Protein AF-A0A6P0HMT8-F1 (afdb_monomer)

Secondary structure (DSSP, 8-state):
-HHHHHHHHHHHHHHHHHHHHHHHHHHHHHHS-HHHHHHTTS--HHHHHHHHHHHHHHHHHTTTS--HHHHHHHHHHHHHHHHHIIIIIHHHHHHHHS----

Organism: NCBI:txid1457234

Nearest PDB structures (foldseek):
  5l0g-assembly1_A-2  TM=3.368E-01  e=9.507E+00  Homo sapiens

Structure (mmCIF, N/CA/C/O backbone):
data_AF-A0A6P0HMT8-F1
#
_entry.id   AF-A0A6P0HMT8-F1
#
loop_
_atom_site.group_PDB
_atom_site.id
_atom_site.type_symbol
_atom_site.label_atom_id
_atom_site.label_alt_id
_atom_site.label_comp_id
_atom_site.label_asym_id
_atom_site.label_entity_id
_atom_site.label_seq_id
_atom_site.pdbx_PDB_ins_code
_atom_site.Cartn_x
_atom_site.Cartn_y
_atom_site.Cartn_z
_atom_site.occupancy
_atom_site.B_iso_or_equiv
_atom_site.auth_seq_id
_atom_site.auth_comp_id
_atom_site.auth_asym_id
_atom_site.auth_atom_id
_atom_site.pdbx_PDB_model_num
ATOM 1 N N . MET A 1 1 ? 15.278 -9.217 -28.798 1.00 74.06 1 MET A N 1
ATOM 2 C CA . MET A 1 1 ? 14.251 -8.160 -28.952 1.00 74.06 1 MET A CA 1
ATOM 3 C C . MET A 1 1 ? 12.977 -8.477 -28.168 1.00 74.06 1 MET A C 1
ATOM 5 O O . MET A 1 1 ? 12.600 -7.673 -27.332 1.00 74.06 1 MET A O 1
ATOM 9 N N . LEU A 1 2 ? 12.359 -9.650 -28.368 1.00 87.00 2 LEU A N 1
ATOM 10 C CA . LEU A 1 2 ? 11.088 -10.039 -27.722 1.00 87.00 2 LEU A CA 1
ATOM 11 C C . LEU A 1 2 ? 11.153 -10.076 -26.179 1.00 87.00 2 LEU A C 1
ATOM 13 O O . LEU A 1 2 ? 10.244 -9.594 -25.515 1.00 87.00 2 LEU A O 1
ATOM 17 N N . VAL A 1 3 ? 12.261 -10.565 -25.609 1.00 88.56 3 VAL A N 1
ATOM 18 C CA . VAL A 1 3 ? 12.475 -10.630 -24.147 1.00 88.56 3 VAL A CA 1
ATOM 19 C C . VAL A 1 3 ? 12.370 -9.249 -23.487 1.00 88.56 3 VAL A C 1
ATOM 21 O O . VAL A 1 3 ? 11.630 -9.096 -22.522 1.00 88.56 3 VAL A O 1
ATOM 24 N N . TYR A 1 4 ? 13.018 -8.227 -24.055 1.00 91.00 4 TYR A N 1
ATOM 25 C CA . TYR A 1 4 ? 12.986 -6.860 -23.516 1.00 91.00 4 TYR A CA 1
ATOM 26 C C . TYR A 1 4 ? 11.592 -6.222 -23.579 1.00 91.00 4 TYR A C 1
ATOM 28 O O . TYR A 1 4 ? 11.218 -5.440 -22.706 1.00 91.00 4 TYR A O 1
ATOM 36 N N . GLN A 1 5 ? 10.803 -6.556 -24.606 1.00 89.88 5 GLN A N 1
ATOM 37 C CA . GLN A 1 5 ? 9.420 -6.091 -24.694 1.00 89.88 5 GLN A CA 1
ATOM 38 C C . GLN A 1 5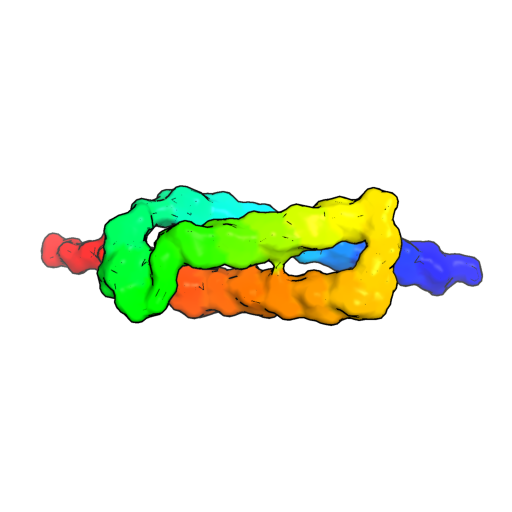 ? 8.571 -6.721 -23.592 1.00 89.88 5 GLN A C 1
ATOM 40 O O . GLN A 1 5 ? 7.878 -5.998 -22.881 1.00 89.88 5 GLN A O 1
ATOM 45 N N . VAL A 1 6 ? 8.656 -8.041 -23.411 1.00 92.69 6 VAL A N 1
ATOM 46 C CA . VAL A 1 6 ? 7.917 -8.751 -22.354 1.00 92.69 6 VAL A CA 1
ATOM 47 C C . VAL A 1 6 ? 8.286 -8.213 -20.972 1.00 92.69 6 VAL A C 1
ATOM 49 O O . VAL A 1 6 ? 7.396 -7.940 -20.173 1.00 92.69 6 VAL A O 1
ATOM 52 N N . GLU A 1 7 ? 9.575 -7.994 -20.716 1.00 91.69 7 GLU A N 1
ATOM 53 C CA . GLU A 1 7 ? 10.067 -7.384 -19.479 1.00 91.69 7 GLU A CA 1
ATOM 54 C C . GLU A 1 7 ? 9.452 -5.997 -19.238 1.00 91.69 7 GLU A C 1
ATOM 56 O O . GLU A 1 7 ? 8.923 -5.734 -18.160 1.00 91.69 7 GLU A O 1
ATOM 61 N N . SER A 1 8 ? 9.442 -5.131 -20.254 1.00 89.81 8 SER A N 1
ATOM 62 C CA . SER A 1 8 ? 8.884 -3.776 -20.139 1.00 89.81 8 SER A CA 1
ATOM 63 C C . SER A 1 8 ? 7.387 -3.795 -19.815 1.00 89.81 8 SER A C 1
ATOM 65 O O . SER A 1 8 ? 6.929 -3.076 -18.927 1.00 89.81 8 SER A O 1
ATOM 67 N N . TRP A 1 9 ? 6.618 -4.648 -20.497 1.00 92.56 9 TRP A N 1
ATOM 68 C CA . TRP A 1 9 ? 5.186 -4.810 -20.232 1.00 92.56 9 TRP A CA 1
ATOM 69 C C . TRP A 1 9 ? 4.917 -5.385 -18.841 1.00 92.56 9 TRP A C 1
ATOM 71 O O . TRP A 1 9 ? 3.992 -4.938 -18.164 1.00 92.56 9 TRP A O 1
ATOM 81 N N . LEU A 1 10 ? 5.737 -6.340 -18.393 1.00 93.88 10 LEU A N 1
ATOM 82 C CA . LEU A 1 10 ? 5.636 -6.920 -17.057 1.00 93.88 10 LEU A CA 1
ATOM 83 C C . LEU A 1 10 ? 5.902 -5.870 -15.972 1.00 93.88 10 LEU A C 1
ATOM 85 O O . LEU A 1 10 ? 5.131 -5.767 -15.020 1.00 93.88 10 LEU A O 1
ATOM 89 N N . MET A 1 11 ? 6.952 -5.064 -16.132 1.00 90.44 11 MET A N 1
ATOM 90 C CA . MET A 1 11 ? 7.294 -3.992 -15.193 1.00 90.44 11 MET A CA 1
ATOM 91 C C . MET A 1 11 ? 6.181 -2.942 -15.111 1.00 90.44 11 MET A C 1
ATOM 93 O O . MET A 1 11 ? 5.800 -2.536 -14.013 1.00 90.44 11 MET A O 1
ATOM 97 N N . LEU A 1 12 ? 5.597 -2.557 -16.251 1.00 90.44 12 LEU A N 1
ATOM 98 C CA . LEU A 1 12 ? 4.444 -1.651 -16.287 1.00 90.44 12 LEU A CA 1
ATOM 99 C C . LEU A 1 12 ? 3.215 -2.250 -15.594 1.00 90.44 12 LEU A C 1
ATOM 101 O O . LEU A 1 12 ? 2.553 -1.567 -14.814 1.00 90.44 12 LEU A O 1
ATOM 105 N N . ALA A 1 13 ? 2.916 -3.528 -15.841 1.00 94.19 13 ALA A N 1
ATOM 106 C CA . ALA A 1 13 ? 1.796 -4.211 -15.201 1.00 94.19 13 ALA A CA 1
ATOM 107 C C . ALA A 1 13 ? 1.969 -4.290 -13.674 1.00 94.19 13 ALA A C 1
ATOM 109 O O . ALA A 1 13 ? 1.016 -4.035 -12.935 1.00 94.19 13 ALA A O 1
ATOM 110 N N . LEU A 1 14 ? 3.181 -4.591 -13.196 1.00 92.62 14 LEU A N 1
ATOM 111 C CA . LEU A 1 14 ? 3.506 -4.628 -11.767 1.00 92.62 14 LEU A CA 1
ATOM 112 C C . LEU A 1 14 ? 3.357 -3.255 -11.112 1.00 92.62 14 LEU A C 1
ATOM 114 O O . LEU A 1 14 ? 2.732 -3.150 -10.057 1.00 92.62 14 LEU A O 1
ATOM 118 N N . LEU A 1 15 ? 3.870 -2.208 -11.755 1.00 91.06 15 LEU A N 1
ATOM 119 C CA . LEU A 1 15 ? 3.739 -0.836 -11.274 1.00 91.06 15 LEU A CA 1
ATOM 120 C C . LEU A 1 15 ? 2.260 -0.444 -11.124 1.00 91.06 15 LEU A C 1
ATOM 122 O O . LEU A 1 15 ? 1.834 0.028 -10.069 1.00 91.06 15 LEU A O 1
ATOM 126 N N . LEU A 1 16 ? 1.439 -0.707 -12.145 1.00 93.69 16 LEU A N 1
ATOM 127 C CA . LEU A 1 16 ? 0.006 -0.406 -12.095 1.00 93.69 16 LEU A CA 1
ATOM 128 C C . LEU A 1 16 ? -0.718 -1.214 -11.010 1.00 93.69 16 LEU A C 1
ATOM 130 O O . LEU A 1 16 ? -1.586 -0.677 -10.317 1.00 93.69 16 LEU A O 1
ATOM 134 N N . ALA A 1 17 ? -0.347 -2.482 -10.821 1.00 95.19 17 ALA A N 1
ATOM 135 C CA . ALA A 1 17 ? -0.907 -3.322 -9.769 1.00 95.19 17 ALA A CA 1
ATOM 136 C C . ALA A 1 17 ? -0.585 -2.778 -8.366 1.00 95.19 17 ALA A C 1
ATOM 138 O O . ALA A 1 17 ? -1.475 -2.712 -7.516 1.00 95.19 17 ALA A O 1
ATOM 139 N N . ILE A 1 18 ? 0.654 -2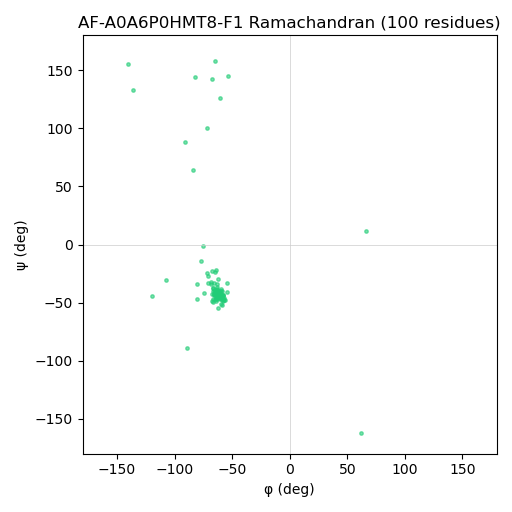.337 -8.122 1.00 94.25 18 ILE A N 1
ATOM 140 C CA . ILE A 1 18 ? 1.065 -1.768 -6.829 1.00 94.25 18 ILE A CA 1
ATOM 141 C C . ILE A 1 18 ? 0.339 -0.445 -6.559 1.00 94.25 18 ILE A C 1
ATOM 143 O O . ILE A 1 18 ? -0.171 -0.253 -5.450 1.00 94.25 18 ILE A O 1
ATOM 147 N N . ILE A 1 19 ? 0.213 0.432 -7.563 1.00 94.94 19 ILE A N 1
ATOM 148 C CA . ILE A 1 19 ? -0.587 1.664 -7.457 1.00 94.94 19 ILE A CA 1
ATOM 149 C C . ILE A 1 19 ? -2.031 1.333 -7.073 1.00 94.94 19 ILE A C 1
ATOM 151 O O . ILE A 1 19 ? -2.573 1.943 -6.150 1.00 94.94 19 ILE A O 1
ATOM 155 N N . ALA A 1 20 ? -2.650 0.357 -7.743 1.00 95.81 20 ALA A N 1
ATOM 156 C CA . ALA A 1 20 ? -4.026 -0.041 -7.466 1.00 95.81 20 ALA A CA 1
ATOM 157 C C . ALA A 1 20 ? -4.195 -0.551 -6.026 1.00 95.81 20 ALA A C 1
ATOM 159 O O . ALA A 1 20 ? -5.133 -0.147 -5.336 1.00 95.81 20 ALA A O 1
ATOM 160 N N . VAL A 1 21 ? -3.265 -1.382 -5.540 1.00 95.62 21 VAL A N 1
ATOM 161 C CA . VAL A 1 21 ? -3.274 -1.876 -4.156 1.00 95.62 21 VAL A CA 1
ATOM 162 C C . VAL A 1 21 ? -3.130 -0.717 -3.173 1.00 95.62 21 VAL A C 1
ATOM 164 O O . VAL A 1 21 ? -3.996 -0.548 -2.315 1.00 95.62 21 VAL A O 1
ATOM 167 N N . LYS A 1 22 ? -2.093 0.119 -3.307 1.00 94.31 22 LYS A N 1
ATOM 168 C CA . LYS A 1 22 ? -1.859 1.262 -2.408 1.00 94.31 22 LYS A CA 1
ATOM 169 C C . LYS A 1 22 ? -3.048 2.228 -2.413 1.00 94.31 22 LYS A C 1
ATOM 171 O O . LYS A 1 22 ? -3.537 2.599 -1.346 1.00 94.31 22 LYS A O 1
ATOM 176 N N . GLY A 1 23 ? -3.591 2.553 -3.586 1.00 95.31 23 GLY A N 1
ATOM 177 C CA . GLY A 1 23 ? -4.792 3.378 -3.725 1.00 95.31 23 GLY A CA 1
ATOM 178 C C . GLY A 1 23 ? -5.999 2.776 -3.004 1.00 95.31 23 GLY A C 1
ATOM 179 O O . GLY A 1 23 ? -6.641 3.445 -2.195 1.00 95.31 23 GLY A O 1
ATOM 180 N N . PHE A 1 24 ? -6.262 1.484 -3.208 1.00 96.00 24 PHE A N 1
ATOM 181 C CA . PHE A 1 24 ? -7.338 0.773 -2.519 1.00 96.00 24 PHE A CA 1
ATOM 182 C C . PHE A 1 24 ? -7.157 0.751 -0.993 1.00 96.00 24 PHE A C 1
ATOM 184 O O . PHE A 1 24 ? -8.128 0.929 -0.247 1.00 96.00 24 PHE A O 1
ATOM 191 N N . THR A 1 25 ? -5.925 0.554 -0.509 1.00 94.38 25 THR A N 1
AT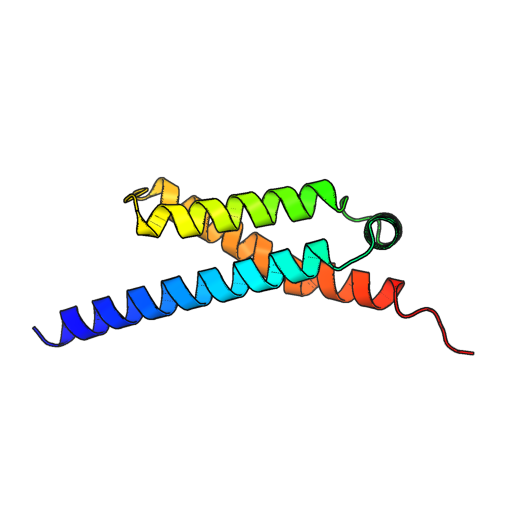OM 192 C CA . THR A 1 25 ? -5.627 0.590 0.931 1.00 94.38 25 THR A CA 1
ATOM 193 C C . THR A 1 25 ? -5.886 1.962 1.534 1.00 94.38 25 THR A C 1
ATOM 195 O O . THR A 1 25 ? -6.501 2.047 2.596 1.00 94.38 25 THR A O 1
ATOM 198 N N . LEU A 1 26 ? -5.503 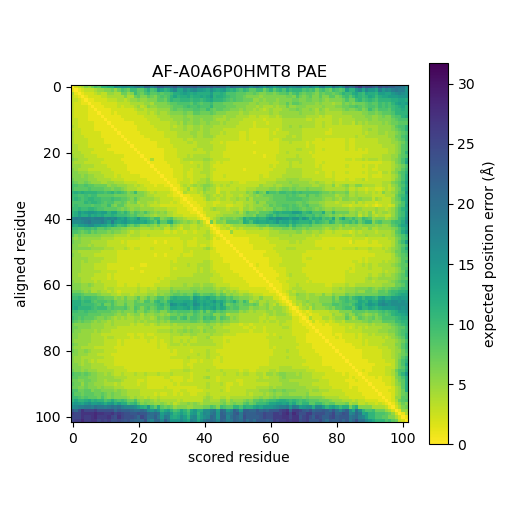3.032 0.834 1.00 94.94 26 LEU A N 1
ATOM 199 C CA . LEU A 1 26 ? -5.700 4.403 1.287 1.00 94.94 26 LEU A CA 1
ATOM 200 C C . LEU A 1 26 ? -7.187 4.768 1.341 1.00 94.94 26 LEU A C 1
ATOM 202 O O . LEU A 1 26 ? -7.656 5.274 2.359 1.00 94.94 26 LEU A O 1
ATOM 206 N N . VAL A 1 27 ? -7.950 4.444 0.292 1.00 95.62 27 VAL A N 1
ATOM 207 C CA . VAL A 1 27 ? -9.409 4.647 0.270 1.00 95.62 27 VAL A CA 1
ATOM 208 C C . VAL A 1 27 ? -10.074 3.878 1.410 1.00 95.62 27 VAL A C 1
ATOM 210 O O . VAL A 1 27 ? -10.913 4.428 2.126 1.00 95.62 27 VAL A O 1
ATOM 213 N N . SER A 1 28 ? -9.653 2.630 1.636 1.00 92.06 28 SER A N 1
ATOM 214 C CA . SER A 1 28 ? -10.136 1.833 2.766 1.00 92.06 28 SER A CA 1
ATOM 215 C C . SER A 1 28 ? -9.827 2.511 4.105 1.00 92.06 28 SER A C 1
ATOM 217 O O . SER A 1 28 ? -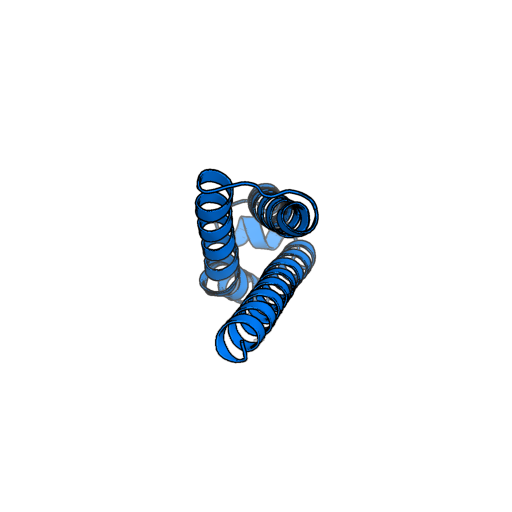10.714 2.603 4.947 1.00 92.06 28 SER A O 1
ATOM 219 N N . ALA A 1 29 ? -8.610 3.030 4.293 1.00 91.62 29 ALA A N 1
ATOM 220 C CA . ALA A 1 29 ? -8.198 3.692 5.529 1.00 91.62 29 ALA A CA 1
ATOM 221 C C . ALA A 1 29 ? -8.955 4.992 5.812 1.00 91.62 29 ALA A C 1
ATOM 223 O O . ALA A 1 29 ? -9.341 5.267 6.949 1.00 91.62 29 ALA A O 1
ATOM 224 N N . ILE A 1 30 ? -9.225 5.782 4.776 1.00 92.50 30 ILE A N 1
ATOM 225 C CA . ILE A 1 30 ? -10.014 7.008 4.908 1.00 92.50 30 ILE A CA 1
ATOM 226 C C . ILE A 1 30 ? -11.479 6.676 5.231 1.00 92.50 30 ILE A C 1
ATOM 228 O O . ILE A 1 30 ? -12.097 7.400 6.016 1.00 92.50 30 ILE A O 1
ATOM 232 N N . GLY A 1 31 ? -12.004 5.569 4.695 1.00 89.62 31 GLY A N 1
ATOM 233 C CA . GLY A 1 31 ? -13.391 5.134 4.882 1.00 89.62 31 GLY A CA 1
ATOM 234 C C . GLY A 1 31 ? -13.764 4.700 6.305 1.00 89.62 31 GLY A C 1
ATOM 235 O O . GLY A 1 31 ? -14.938 4.760 6.665 1.00 89.62 31 GLY A O 1
ATOM 236 N N . PHE A 1 32 ? -12.807 4.296 7.146 1.00 87.69 32 PHE A N 1
ATOM 237 C CA . PHE A 1 32 ? -13.090 3.924 8.539 1.00 87.69 32 PHE A CA 1
ATOM 238 C C . PHE A 1 32 ? -13.175 5.150 9.464 1.00 87.69 32 PHE A C 1
ATOM 240 O O . PHE A 1 32 ? -12.439 6.132 9.314 1.00 87.69 32 PHE A O 1
ATOM 247 N N . ARG A 1 33 ? -14.072 5.101 10.458 1.00 85.38 33 ARG A N 1
ATOM 248 C CA . ARG A 1 33 ? -14.219 6.162 11.471 1.00 85.38 33 ARG A CA 1
ATOM 249 C C . ARG A 1 33 ? -12.981 6.235 12.379 1.00 85.38 33 ARG A C 1
ATOM 251 O O . ARG A 1 33 ? -12.451 5.182 12.724 1.00 85.38 33 ARG A O 1
ATOM 258 N N . PRO A 1 34 ? -12.534 7.437 12.791 1.00 84.31 34 PRO A N 1
ATOM 259 C CA . PRO A 1 34 ? -11.373 7.598 13.675 1.00 84.31 34 PRO A CA 1
ATOM 260 C C . PRO A 1 34 ? -11.553 6.883 15.023 1.00 84.31 34 PRO A C 1
ATOM 262 O O . PRO A 1 34 ? -10.631 6.202 15.458 1.00 84.31 34 PRO A O 1
ATOM 265 N N . ASP A 1 35 ? -12.760 6.908 15.591 1.00 83.75 35 ASP A N 1
ATOM 266 C CA . ASP A 1 35 ? -13.108 6.220 16.844 1.00 83.75 35 ASP A CA 1
ATOM 267 C C . ASP A 1 35 ? -12.788 4.710 16.804 1.00 83.75 35 ASP A C 1
ATOM 269 O O . ASP A 1 35 ? -12.405 4.111 17.806 1.00 83.75 35 ASP A O 1
ATOM 273 N N . ALA A 1 36 ? -12.908 4.078 15.627 1.00 84.81 36 ALA A N 1
ATOM 274 C CA . ALA A 1 36 ? -12.598 2.659 15.461 1.00 84.81 36 ALA A CA 1
ATOM 275 C C . ALA A 1 36 ? -11.090 2.385 15.553 1.00 84.81 36 ALA A C 1
ATOM 277 O O . ALA A 1 36 ? -10.693 1.339 16.057 1.00 84.81 36 ALA A O 1
ATOM 278 N N . TYR A 1 37 ? -10.245 3.319 15.104 1.00 85.19 37 TYR A N 1
ATOM 279 C CA . TYR A 1 37 ? -8.793 3.191 15.238 1.00 85.19 37 TYR A CA 1
ATOM 280 C C . TYR A 1 37 ? -8.368 3.271 16.701 1.00 85.19 37 TYR A C 1
ATOM 282 O O . TYR A 1 37 ? -7.560 2.457 17.143 1.00 85.19 37 TYR A O 1
ATOM 290 N N . GLU A 1 38 ? -8.952 4.194 17.462 1.00 85.56 38 GLU A N 1
ATOM 291 C CA . GLU A 1 38 ? -8.683 4.322 18.897 1.00 85.56 38 GLU A CA 1
ATOM 292 C C . GLU A 1 38 ? -9.124 3.070 19.661 1.00 85.56 38 GLU A C 1
ATOM 294 O O . GLU A 1 38 ? -8.361 2.531 20.460 1.00 85.56 38 GLU A O 1
ATOM 299 N N . ALA A 1 39 ? -10.298 2.529 19.329 1.00 82.50 39 ALA A N 1
ATOM 300 C CA . ALA A 1 39 ? -10.812 1.305 19.934 1.00 82.50 39 ALA A CA 1
ATOM 301 C C . ALA A 1 39 ? -9.976 0.045 19.621 1.00 82.50 39 ALA A C 1
ATOM 303 O O . ALA A 1 39 ? -10.012 -0.906 20.397 1.00 82.50 39 ALA A O 1
ATOM 304 N N . THR A 1 40 ? -9.202 0.018 18.525 1.00 83.94 40 THR A N 1
ATOM 305 C CA . THR A 1 40 ? -8.266 -1.095 18.253 1.00 83.94 40 THR A CA 1
ATOM 306 C C . THR A 1 40 ? -6.973 -1.038 19.073 1.00 83.94 40 THR A C 1
ATOM 308 O O . THR A 1 40 ? -6.238 -2.022 19.091 1.00 83.94 40 THR A O 1
ATOM 311 N N . GLY A 1 41 ? -6.650 0.094 19.712 1.00 77.06 41 GLY A N 1
ATOM 312 C CA . GLY A 1 41 ? -5.447 0.241 20.544 1.00 77.06 41 GLY A CA 1
ATOM 313 C C . GLY A 1 41 ? -4.102 0.157 19.804 1.00 77.06 41 GLY A C 1
ATOM 314 O O . GLY A 1 41 ? -3.068 0.041 20.454 1.00 77.06 41 GLY A O 1
ATOM 315 N N . LYS A 1 42 ? -4.087 0.196 18.461 1.00 76.00 42 LYS A N 1
ATOM 316 C CA . LYS A 1 42 ? -2.860 0.089 17.647 1.00 76.00 42 LYS A CA 1
ATOM 317 C C . LYS A 1 42 ? -2.221 1.456 17.387 1.00 76.00 42 LYS A C 1
ATOM 319 O O . LYS A 1 42 ? -1.353 1.908 18.121 1.00 76.00 42 LYS A O 1
ATOM 324 N N . G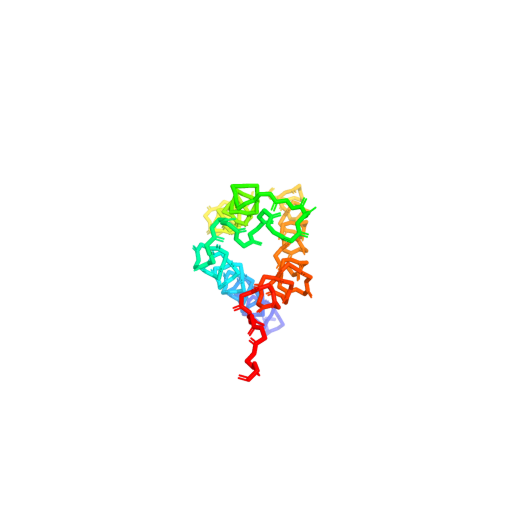LN A 1 43 ? -2.639 2.115 16.308 1.00 85.25 43 GLN A N 1
ATOM 325 C CA . GLN A 1 43 ? -2.173 3.444 15.915 1.00 85.25 43 GLN A CA 1
ATOM 326 C C . GLN A 1 43 ? -3.337 4.273 15.380 1.00 85.25 43 GLN A C 1
ATOM 328 O O . GLN A 1 43 ? -4.324 3.732 14.876 1.00 85.25 43 GLN A O 1
ATOM 333 N N . THR A 1 44 ? -3.197 5.596 15.469 1.00 90.12 44 THR A N 1
ATOM 334 C CA . THR A 1 44 ? -4.240 6.540 15.062 1.00 90.12 44 THR A CA 1
ATOM 335 C C . THR A 1 44 ? -4.517 6.485 13.561 1.00 90.12 44 THR A C 1
ATOM 337 O O . THR A 1 44 ? -3.659 6.126 12.748 1.00 90.12 44 THR A O 1
ATOM 340 N N . LYS A 1 45 ? -5.716 6.935 13.178 1.00 88.81 45 LYS A N 1
ATOM 341 C CA . LYS A 1 45 ? -6.085 7.114 11.770 1.00 88.81 45 LYS A CA 1
ATOM 342 C C . LYS A 1 45 ? -5.088 8.013 11.029 1.00 88.81 45 LYS A C 1
ATOM 344 O O . LYS A 1 45 ? -4.732 7.707 9.896 1.00 88.81 45 LYS A O 1
ATOM 349 N N . SER A 1 46 ? -4.625 9.088 11.675 1.00 90.44 46 SER A N 1
ATOM 350 C CA . SER A 1 46 ? -3.702 10.060 11.075 1.00 90.44 46 SER A CA 1
ATOM 351 C C . SER A 1 46 ? -2.378 9.410 10.670 1.00 90.44 46 SER A C 1
ATOM 353 O O . SER A 1 46 ? -1.923 9.585 9.541 1.00 90.44 46 SER A O 1
ATOM 355 N N . THR A 1 47 ? -1.803 8.576 11.542 1.00 92.19 47 THR A N 1
ATOM 356 C CA . THR A 1 47 ? -0.538 7.886 11.263 1.00 92.19 47 THR A CA 1
ATOM 357 C C . THR A 1 47 ? -0.667 6.920 10.085 1.00 92.19 47 THR A C 1
ATOM 359 O O . THR A 1 47 ? 0.142 6.970 9.159 1.00 92.19 47 THR A O 1
ATOM 362 N N . TRP A 1 48 ? -1.720 6.094 10.059 1.00 93.12 48 TRP A N 1
ATOM 363 C CA . TRP A 1 48 ? -1.944 5.151 8.958 1.00 93.12 48 TRP A CA 1
ATOM 364 C C . TRP A 1 48 ? -2.216 5.848 7.629 1.00 93.12 48 TRP A C 1
ATOM 366 O O . TRP A 1 48 ? -1.612 5.498 6.618 1.00 93.12 48 TRP A O 1
ATOM 376 N N . VAL A 1 49 ? -3.093 6.855 7.622 1.00 93.75 49 VAL A N 1
ATOM 377 C CA . VAL A 1 49 ? -3.380 7.629 6.409 1.00 93.75 49 VAL A CA 1
ATOM 378 C C . VAL A 1 49 ? -2.119 8.344 5.928 1.00 93.75 49 VAL A C 1
ATOM 380 O O . VAL A 1 49 ? -1.847 8.314 4.732 1.00 93.75 49 VAL A O 1
ATOM 383 N N . GLY A 1 50 ? -1.309 8.909 6.827 1.00 94.19 50 GLY A N 1
ATOM 384 C CA . GLY A 1 50 ? -0.035 9.540 6.483 1.00 94.19 50 GLY A CA 1
ATOM 385 C C . GLY A 1 50 ? 0.929 8.578 5.788 1.00 94.19 50 GLY A C 1
ATOM 386 O O . GLY A 1 50 ? 1.385 8.866 4.683 1.00 94.19 50 GLY A O 1
ATOM 387 N N . ILE A 1 51 ? 1.178 7.404 6.378 1.00 94.12 51 ILE A N 1
ATOM 388 C CA . ILE A 1 51 ? 2.082 6.389 5.809 1.00 94.12 51 ILE A CA 1
ATOM 389 C C . ILE A 1 51 ? 1.594 5.923 4.431 1.00 94.12 51 ILE A C 1
ATOM 391 O O . ILE A 1 51 ? 2.378 5.873 3.483 1.00 94.12 51 ILE A O 1
ATOM 395 N N . LEU A 1 52 ? 0.301 5.612 4.298 1.00 94.88 52 LEU A N 1
ATOM 396 C CA . LEU A 1 52 ? -0.279 5.142 3.036 1.00 94.88 52 LEU A CA 1
ATOM 397 C C . LEU A 1 52 ? -0.272 6.235 1.960 1.00 94.88 52 LEU A C 1
ATOM 399 O O . LEU A 1 52 ? -0.006 5.947 0.794 1.00 94.88 52 LEU A O 1
ATOM 403 N N . THR A 1 53 ? -0.516 7.489 2.347 1.00 96.12 53 THR A N 1
ATOM 404 C CA . THR A 1 53 ? -0.483 8.635 1.428 1.00 96.12 53 THR A CA 1
ATOM 405 C C . THR A 1 53 ? 0.932 8.868 0.915 1.00 96.12 53 THR A C 1
ATOM 407 O O . THR A 1 53 ? 1.128 8.938 -0.294 1.00 96.12 53 THR A O 1
ATOM 410 N N . VAL A 1 54 ? 1.933 8.914 1.802 1.00 95.62 54 VAL A N 1
ATOM 411 C CA . VAL A 1 54 ? 3.344 9.067 1.405 1.00 95.62 54 VAL A CA 1
ATOM 412 C C . VAL A 1 54 ? 3.781 7.904 0.514 1.00 95.62 54 VAL A C 1
ATOM 414 O O . VAL A 1 54 ? 4.401 8.123 -0.523 1.00 95.62 54 VAL A O 1
ATOM 417 N N . GLY A 1 55 ? 3.397 6.674 0.863 1.00 93.69 55 GLY A N 1
ATOM 418 C CA . GLY A 1 55 ? 3.712 5.487 0.075 1.00 93.69 55 GLY A CA 1
ATOM 419 C C . GLY A 1 55 ? 3.107 5.481 -1.330 1.00 93.69 55 GLY A C 1
ATOM 420 O O . GLY A 1 55 ? 3.757 5.013 -2.269 1.00 93.69 55 GLY A O 1
ATOM 421 N N . LEU A 1 56 ? 1.885 6.001 -1.486 1.00 94.62 56 LEU A N 1
ATOM 422 C CA . LEU A 1 56 ? 1.223 6.153 -2.783 1.00 94.62 56 LEU A CA 1
ATOM 423 C C . LEU A 1 56 ? 1.825 7.305 -3.595 1.00 94.62 56 LEU A C 1
ATOM 425 O O . LEU A 1 56 ? 2.049 7.152 -4.789 1.00 94.62 56 LEU A O 1
ATOM 429 N N . VAL A 1 57 ? 2.129 8.439 -2.961 1.00 94.56 57 VAL A N 1
ATOM 430 C CA . VAL A 1 57 ? 2.775 9.576 -3.634 1.00 94.56 57 VAL A CA 1
ATOM 431 C C . VAL A 1 57 ? 4.159 9.185 -4.148 1.00 94.56 57 VAL A C 1
ATOM 433 O O . VAL A 1 57 ? 4.491 9.503 -5.286 1.00 94.56 57 VAL A O 1
ATOM 436 N N . LEU A 1 58 ? 4.943 8.448 -3.356 1.00 93.06 58 LEU A N 1
ATOM 437 C CA . LEU A 1 58 ? 6.240 7.930 -3.793 1.00 93.06 58 LEU A CA 1
ATOM 438 C C . LEU A 1 58 ? 6.109 6.948 -4.959 1.00 93.06 58 LEU A C 1
ATOM 440 O O . LEU A 1 58 ? 6.923 7.004 -5.873 1.00 93.06 58 LEU A O 1
ATOM 444 N N . GLU A 1 59 ? 5.084 6.091 -4.960 1.00 92.31 59 GLU A N 1
ATOM 445 C CA . GLU A 1 59 ? 4.781 5.221 -6.105 1.00 92.31 59 GLU A CA 1
ATOM 446 C C . GLU A 1 59 ? 4.501 6.042 -7.361 1.00 92.31 59 GLU A C 1
ATOM 448 O O . GLU A 1 59 ? 5.126 5.828 -8.393 1.00 92.31 59 GLU A O 1
ATOM 453 N N . LEU A 1 60 ? 3.611 7.028 -7.269 1.00 92.00 60 LEU A N 1
ATOM 454 C CA . LEU A 1 60 ? 3.263 7.883 -8.399 1.00 92.00 60 LEU A CA 1
ATOM 455 C C . LEU A 1 60 ? 4.460 8.704 -8.885 1.00 92.00 60 LEU A C 1
ATOM 457 O O . LEU A 1 60 ? 4.605 8.912 -10.083 1.00 92.00 60 LEU A O 1
ATOM 461 N N . ALA A 1 61 ? 5.356 9.121 -7.989 1.00 90.56 61 ALA A N 1
ATOM 462 C CA . ALA A 1 61 ? 6.573 9.828 -8.366 1.00 90.56 61 ALA A CA 1
ATOM 463 C C . ALA A 1 61 ? 7.499 8.977 -9.255 1.00 90.56 61 ALA A C 1
ATOM 465 O O . ALA A 1 61 ? 8.167 9.539 -10.121 1.00 90.56 61 ALA A O 1
ATOM 466 N N . THR A 1 62 ? 7.493 7.641 -9.116 1.00 87.50 62 THR A N 1
ATOM 467 C CA . THR A 1 62 ? 8.290 6.749 -9.985 1.00 87.50 62 THR A CA 1
ATOM 468 C C . THR A 1 62 ? 7.869 6.791 -11.455 1.00 87.50 62 THR A C 1
ATOM 470 O O . THR A 1 62 ? 8.685 6.488 -12.322 1.00 87.50 62 THR A O 1
ATOM 473 N N . LEU A 1 63 ? 6.633 7.216 -11.753 1.00 85.62 63 LEU A N 1
ATOM 474 C CA . LEU A 1 63 ? 6.154 7.400 -13.128 1.00 85.62 63 LEU A CA 1
ATOM 475 C C . LEU A 1 63 ? 6.805 8.599 -13.826 1.00 85.62 63 LEU A C 1
ATOM 477 O O . LEU A 1 63 ? 6.893 8.620 -15.050 1.00 85.62 63 LEU A O 1
ATOM 481 N N . PHE A 1 64 ? 7.229 9.603 -13.056 1.00 86.38 64 PHE A N 1
ATOM 482 C CA . PHE A 1 64 ? 7.756 10.862 -13.586 1.00 86.38 64 PHE A CA 1
ATOM 483 C C . PHE A 1 64 ? 9.268 10.986 -13.407 1.00 86.38 64 PHE A C 1
ATOM 485 O O . PHE A 1 64 ? 9.930 11.644 -14.207 1.00 86.38 64 PHE A O 1
ATOM 492 N N . VAL A 1 65 ? 9.821 10.380 -12.353 1.00 85.00 65 VAL A N 1
ATOM 493 C CA . VAL A 1 65 ? 11.228 10.522 -11.973 1.00 85.00 65 VAL A CA 1
ATOM 494 C C . VAL A 1 65 ? 11.817 9.165 -11.606 1.00 85.00 65 VAL A C 1
ATOM 496 O O . VAL A 1 65 ? 11.266 8.418 -10.799 1.00 85.00 65 VAL A O 1
ATOM 499 N N . ALA A 1 66 ? 13.002 8.872 -12.143 1.00 80.75 66 ALA A N 1
ATOM 500 C CA . ALA A 1 66 ? 13.791 7.723 -11.721 1.00 80.75 66 ALA A CA 1
ATOM 501 C C . ALA A 1 66 ? 14.378 7.979 -10.321 1.00 80.75 66 ALA A C 1
ATOM 503 O O . ALA A 1 66 ? 15.389 8.659 -10.170 1.00 80.75 66 ALA A O 1
ATOM 504 N N . LEU A 1 67 ? 13.749 7.417 -9.286 1.00 78.19 67 LEU A N 1
ATOM 505 C CA . LEU A 1 67 ? 14.170 7.583 -7.884 1.00 78.19 67 LEU A CA 1
ATOM 506 C C . LEU A 1 67 ? 15.421 6.756 -7.503 1.00 78.19 67 LEU A C 1
ATOM 508 O O . LEU A 1 67 ? 15.887 6.810 -6.362 1.00 78.19 67 LEU A O 1
ATOM 512 N N . GLY A 1 68 ? 15.962 5.974 -8.443 1.00 84.38 68 GLY A N 1
ATOM 513 C CA . GLY A 1 68 ? 17.138 5.129 -8.236 1.00 84.38 68 GLY A CA 1
ATOM 514 C C . GLY A 1 68 ? 16.942 4.044 -7.169 1.00 84.38 68 GLY A C 1
ATOM 515 O O . GLY A 1 68 ? 15.824 3.694 -6.787 1.00 84.38 68 GLY A O 1
ATOM 516 N N . PHE A 1 69 ? 18.057 3.502 -6.676 1.00 83.25 69 PHE A N 1
ATOM 517 C CA . PHE A 1 69 ? 18.071 2.376 -5.735 1.00 83.25 69 PHE A CA 1
ATOM 518 C C . PHE A 1 69 ? 17.374 2.686 -4.400 1.00 83.25 69 PHE A C 1
ATOM 520 O O . PHE A 1 69 ? 16.571 1.888 -3.914 1.00 83.25 69 PHE A O 1
ATOM 527 N N . ILE A 1 70 ? 17.632 3.869 -3.830 1.00 84.69 70 ILE A N 1
ATOM 528 C CA . ILE A 1 70 ? 17.030 4.301 -2.558 1.00 84.69 70 ILE A CA 1
ATOM 529 C C . ILE A 1 70 ? 15.510 4.426 -2.707 1.00 84.69 70 ILE A C 1
ATOM 531 O O . ILE A 1 70 ? 14.766 3.955 -1.848 1.00 84.69 70 ILE A O 1
ATOM 535 N N . GLY A 1 71 ? 15.043 4.993 -3.823 1.00 85.38 71 GLY A N 1
ATOM 536 C CA . GLY A 1 71 ? 13.622 5.064 -4.141 1.00 85.38 71 GLY A CA 1
ATOM 537 C C . GLY A 1 71 ? 12.955 3.696 -4.202 1.00 85.38 71 GLY A C 1
ATOM 538 O O . GLY A 1 71 ? 11.888 3.520 -3.622 1.00 85.38 71 GLY A O 1
ATOM 539 N N . GLY A 1 72 ? 13.605 2.716 -4.836 1.00 86.19 72 GLY A N 1
ATOM 540 C CA . GLY A 1 72 ? 13.109 1.340 -4.907 1.00 86.19 72 GLY A CA 1
ATOM 541 C C . GLY A 1 72 ? 12.945 0.688 -3.531 1.00 86.19 72 GLY A C 1
ATOM 542 O O . GLY A 1 72 ? 11.891 0.124 -3.242 1.00 86.19 72 GLY A O 1
ATOM 543 N N . ILE A 1 73 ? 13.939 0.821 -2.646 1.00 90.06 73 ILE A N 1
ATOM 544 C CA . ILE A 1 73 ? 13.866 0.268 -1.281 1.00 90.06 73 ILE A CA 1
ATOM 545 C C . ILE A 1 73 ? 12.740 0.920 -0.480 1.00 90.06 73 ILE A C 1
ATOM 547 O O . ILE A 1 73 ? 11.948 0.219 0.153 1.00 90.06 73 ILE A O 1
ATOM 551 N N . LEU A 1 74 ? 12.648 2.253 -0.515 1.00 91.31 74 LEU A N 1
ATOM 552 C CA . LEU A 1 74 ? 11.571 2.973 0.164 1.00 91.31 74 LEU A CA 1
ATOM 553 C C . LEU A 1 74 ? 10.212 2.505 -0.347 1.00 91.31 74 LEU A C 1
ATOM 555 O O . LEU A 1 74 ? 9.308 2.233 0.441 1.00 91.31 74 LEU A O 1
ATOM 559 N N . ASN A 1 75 ? 10.085 2.350 -1.660 1.00 90.19 75 ASN A N 1
ATOM 560 C CA . ASN A 1 75 ? 8.855 1.917 -2.283 1.00 90.19 75 ASN A CA 1
ATOM 561 C C . ASN A 1 75 ? 8.417 0.520 -1.806 1.00 90.19 75 ASN A C 1
ATOM 563 O O . ASN A 1 75 ? 7.257 0.328 -1.426 1.00 90.19 75 ASN A O 1
ATOM 567 N N . ILE A 1 76 ? 9.355 -0.426 -1.731 1.00 91.19 76 ILE A N 1
ATOM 568 C CA . ILE A 1 76 ? 9.113 -1.757 -1.164 1.00 91.19 76 ILE A CA 1
ATOM 569 C C . ILE A 1 76 ? 8.660 -1.637 0.296 1.00 91.19 76 ILE A C 1
ATOM 571 O O . ILE A 1 76 ? 7.649 -2.232 0.666 1.00 91.19 76 ILE A O 1
ATOM 575 N N . GLY A 1 77 ? 9.332 -0.817 1.110 1.00 94.12 77 GLY A N 1
ATOM 576 C CA . GLY A 1 77 ? 8.949 -0.576 2.505 1.00 94.12 77 GLY A CA 1
ATOM 577 C C . GLY A 1 77 ? 7.512 -0.060 2.655 1.00 94.12 77 GLY A C 1
ATOM 578 O O . GLY A 1 77 ? 6.731 -0.594 3.444 1.00 94.12 77 GLY A O 1
ATOM 579 N N . PHE A 1 78 ? 7.118 0.924 1.846 1.00 94.31 78 PHE A N 1
ATOM 580 C CA . PHE A 1 78 ? 5.745 1.440 1.839 1.00 94.31 78 PHE A CA 1
ATOM 581 C C . PHE A 1 78 ? 4.726 0.435 1.293 1.00 94.31 78 PHE A C 1
ATOM 583 O O . PHE A 1 78 ? 3.582 0.403 1.747 1.00 94.31 78 PHE A O 1
ATOM 590 N N . THR A 1 79 ? 5.125 -0.407 0.342 1.00 93.50 79 THR A N 1
ATOM 591 C CA . THR A 1 79 ? 4.279 -1.497 -0.158 1.00 93.50 79 THR A CA 1
ATOM 592 C C . THR A 1 79 ? 4.021 -2.521 0.942 1.00 93.50 79 THR A C 1
ATOM 594 O O . THR A 1 79 ? 2.875 -2.906 1.160 1.00 93.50 79 THR A O 1
ATOM 597 N N . ILE A 1 80 ? 5.051 -2.890 1.709 1.00 95.19 80 ILE A N 1
ATOM 598 C CA . ILE A 1 80 ? 4.905 -3.748 2.889 1.00 95.19 80 ILE A CA 1
ATOM 599 C C . ILE A 1 80 ? 3.955 -3.098 3.899 1.00 95.19 80 ILE A C 1
ATOM 601 O O . ILE A 1 80 ? 3.043 -3.765 4.378 1.00 95.19 80 ILE A O 1
ATOM 605 N N . ALA A 1 81 ? 4.089 -1.796 4.171 1.00 93.94 81 ALA A N 1
ATOM 606 C CA . ALA A 1 81 ? 3.176 -1.087 5.070 1.00 93.94 81 ALA A CA 1
ATOM 607 C C . ALA A 1 81 ? 1.706 -1.156 4.603 1.00 93.94 81 ALA A C 1
ATOM 609 O O . ALA A 1 81 ? 0.811 -1.375 5.422 1.00 93.94 81 ALA A O 1
ATOM 610 N N . ALA A 1 82 ? 1.445 -1.038 3.296 1.00 94.12 82 ALA A N 1
ATOM 611 C CA . ALA A 1 82 ? 0.104 -1.200 2.728 1.00 94.12 82 ALA A CA 1
ATOM 612 C C . ALA A 1 82 ? -0.435 -2.633 2.895 1.00 94.12 82 ALA A C 1
ATOM 614 O O . ALA A 1 82 ? -1.600 -2.825 3.256 1.00 94.12 82 ALA A O 1
ATOM 615 N N . LEU A 1 83 ? 0.412 -3.645 2.693 1.00 93.81 83 LEU A N 1
ATOM 616 C CA . LEU A 1 83 ? 0.046 -5.046 2.907 1.00 93.81 83 LEU A CA 1
ATOM 617 C C . LEU A 1 83 ? -0.237 -5.344 4.385 1.00 93.81 83 LEU A C 1
ATOM 619 O O . LEU A 1 83 ? -1.239 -5.988 4.690 1.00 93.81 83 LEU A O 1
ATOM 623 N N . VAL A 1 84 ? 0.577 -4.821 5.306 1.00 94.56 84 VAL A N 1
ATOM 624 C CA . VAL A 1 84 ? 0.351 -4.928 6.757 1.00 94.56 84 VAL A CA 1
ATOM 625 C C . VAL A 1 84 ? -0.967 -4.261 7.145 1.00 94.56 84 VAL A C 1
ATOM 627 O O . VAL A 1 84 ? -1.756 -4.844 7.887 1.00 94.56 84 VAL A O 1
ATOM 630 N N . TYR A 1 85 ? -1.269 -3.083 6.594 1.00 93.56 85 TYR A N 1
ATOM 631 C CA . TYR A 1 85 ? -2.557 -2.433 6.825 1.00 93.56 85 TYR A CA 1
ATOM 632 C C . TYR A 1 85 ? -3.732 -3.325 6.387 1.00 93.56 85 TYR A C 1
ATOM 634 O O . TYR A 1 85 ? -4.709 -3.475 7.125 1.00 93.56 85 TYR A O 1
ATOM 642 N N . LEU A 1 86 ? -3.646 -3.956 5.211 1.00 92.31 86 LEU A N 1
ATOM 643 C CA . LEU A 1 86 ? -4.688 -4.865 4.722 1.00 92.31 86 LEU A CA 1
ATOM 644 C C . LEU A 1 86 ? -4.824 -6.140 5.552 1.00 92.31 86 LEU A C 1
ATOM 646 O O . LEU A 1 86 ? -5.951 -6.596 5.750 1.00 92.31 86 LEU A O 1
ATOM 650 N N . ALA A 1 87 ? -3.703 -6.718 5.978 1.00 93.69 87 ALA A N 1
ATOM 651 C CA . ALA A 1 87 ? -3.663 -8.004 6.659 1.00 93.69 87 ALA A CA 1
ATOM 652 C C . ALA A 1 87 ? -4.008 -7.901 8.149 1.00 93.69 87 ALA A C 1
ATOM 654 O O . ALA A 1 87 ? -4.628 -8.812 8.682 1.00 93.69 87 ALA A O 1
ATOM 655 N N . ASP A 1 88 ? -3.634 -6.806 8.813 1.00 92.06 88 ASP A N 1
ATOM 656 C CA . ASP A 1 88 ? -3.698 -6.705 10.275 1.00 92.06 88 ASP A CA 1
ATOM 657 C C . ASP A 1 88 ? -4.620 -5.577 10.772 1.00 92.06 88 ASP A C 1
ATOM 659 O O . ASP A 1 88 ? -5.440 -5.764 11.675 1.00 92.06 88 ASP A O 1
ATOM 663 N N . VAL A 1 89 ? -4.552 -4.387 10.170 1.00 90.75 89 VAL A N 1
ATOM 664 C CA . VAL A 1 89 ? -5.329 -3.226 10.643 1.00 90.75 89 VAL A CA 1
ATOM 665 C C . VAL A 1 89 ? -6.768 -3.285 10.147 1.00 90.75 89 VAL A C 1
ATOM 667 O O . VAL A 1 89 ? -7.710 -3.115 10.919 1.00 90.75 89 VAL A O 1
ATOM 670 N N . ARG A 1 90 ? -6.966 -3.559 8.856 1.00 90.38 90 ARG A N 1
ATOM 671 C CA . ARG A 1 90 ? -8.296 -3.611 8.241 1.00 90.38 90 ARG A CA 1
ATOM 672 C C . ARG A 1 90 ? -9.203 -4.680 8.870 1.00 90.38 90 ARG A C 1
ATOM 674 O O . ARG A 1 90 ? -10.378 -4.365 9.070 1.00 90.38 90 ARG A O 1
ATOM 681 N N . PRO A 1 91 ? -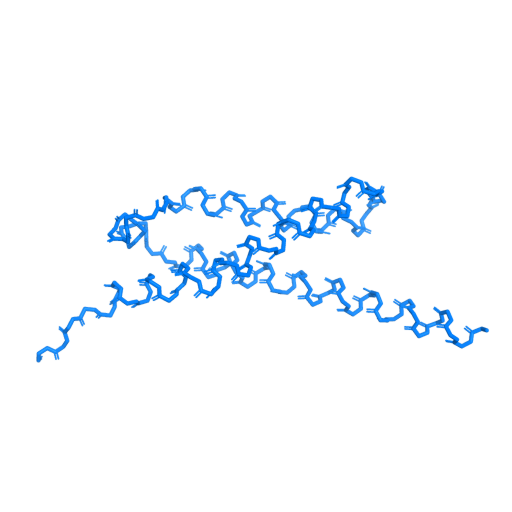8.743 -5.908 9.186 1.00 90.25 91 PRO A N 1
ATOM 682 C CA . PRO A 1 91 ? -9.579 -6.890 9.874 1.00 90.25 91 PRO A CA 1
ATOM 683 C C . PRO A 1 91 ? -9.942 -6.449 11.293 1.00 90.25 91 PRO A C 1
ATOM 685 O O . PRO A 1 91 ? -11.118 -6.507 11.640 1.00 90.25 91 PRO A O 1
ATOM 688 N N . ALA A 1 92 ? -8.986 -5.905 12.053 1.00 89.44 92 ALA A N 1
ATOM 689 C CA . ALA A 1 92 ? -9.231 -5.401 13.406 1.00 89.44 92 ALA A CA 1
ATOM 690 C C . ALA A 1 92 ? -10.271 -4.262 13.425 1.00 89.44 92 ALA A C 1
ATOM 692 O O . ALA A 1 92 ? -11.202 -4.272 14.227 1.00 89.44 92 ALA A O 1
ATOM 693 N N . LEU A 1 93 ? -10.182 -3.313 12.484 1.00 88.19 93 LEU A N 1
ATOM 694 C CA . LEU A 1 93 ? -11.173 -2.236 12.347 1.00 88.19 93 LEU A CA 1
ATOM 695 C C . LEU A 1 93 ? -12.570 -2.772 12.017 1.00 88.19 93 LEU A C 1
ATOM 697 O O . LEU A 1 93 ? -13.573 -2.275 12.533 1.00 88.19 93 LEU A O 1
ATOM 701 N N . LYS A 1 94 ? -12.654 -3.790 11.153 1.00 88.56 94 LYS A N 1
ATOM 702 C CA . LYS A 1 94 ? -13.928 -4.437 10.819 1.00 88.56 94 LYS A CA 1
ATOM 703 C C . LYS A 1 94 ? -14.525 -5.173 12.011 1.00 88.56 94 LYS A C 1
ATOM 705 O O . LYS A 1 94 ? -15.742 -5.156 12.152 1.00 88.56 94 LYS A O 1
ATOM 710 N N . GLU A 1 95 ? -13.701 -5.809 12.834 1.00 88.00 95 GLU A N 1
ATOM 711 C CA . GLU A 1 95 ? -14.141 -6.516 14.036 1.00 88.00 95 GLU A CA 1
ATOM 712 C C . GLU A 1 95 ? -14.750 -5.554 15.057 1.00 88.00 95 GLU A C 1
ATOM 714 O O . GLU A 1 95 ? -15.888 -5.750 15.472 1.00 88.00 95 GLU A O 1
ATOM 719 N N . VAL A 1 96 ? -14.065 -4.445 15.352 1.00 86.19 96 VAL A N 1
ATOM 720 C CA . VAL A 1 96 ? -14.579 -3.394 16.248 1.00 86.19 96 VAL A CA 1
ATOM 721 C C . VAL A 1 96 ? -15.892 -2.798 15.732 1.00 86.19 96 VAL A C 1
ATOM 723 O O . VAL A 1 96 ? -16.820 -2.547 16.501 1.00 86.19 96 VAL A O 1
ATOM 726 N N . MET A 1 97 ? -16.001 -2.582 14.418 1.00 81.19 97 MET A N 1
ATOM 727 C CA . MET A 1 97 ? -17.216 -2.033 13.812 1.00 81.19 97 MET A CA 1
ATOM 728 C C . MET A 1 97 ? -18.376 -3.041 13.790 1.00 81.19 97 MET A C 1
ATOM 730 O O . MET A 1 97 ? -19.546 -2.654 13.774 1.00 81.19 97 MET A O 1
ATOM 734 N N . ARG A 1 98 ? -18.073 -4.340 13.822 1.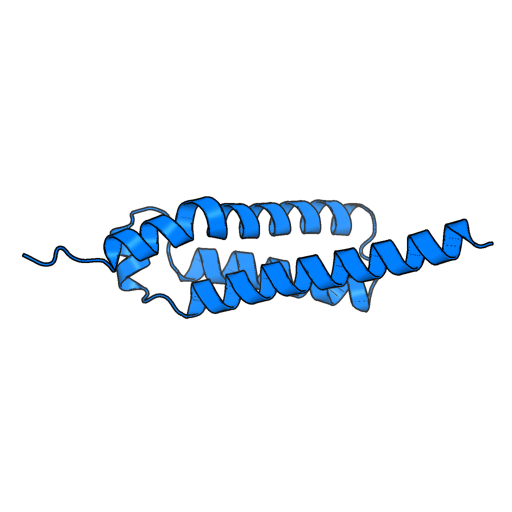00 78.88 98 ARG A N 1
ATOM 735 C CA . ARG A 1 98 ? -19.045 -5.431 13.864 1.00 78.88 98 ARG A CA 1
ATOM 736 C C . ARG A 1 98 ? -19.471 -5.676 15.318 1.00 78.88 98 ARG A C 1
ATOM 738 O O . ARG A 1 98 ? -19.220 -6.735 15.881 1.00 78.88 98 ARG A O 1
ATOM 745 N N . ARG A 1 99 ? -20.125 -4.683 15.934 1.00 65.88 99 ARG A N 1
ATOM 746 C CA . ARG A 1 99 ? -20.701 -4.802 17.288 1.00 65.88 99 ARG A CA 1
ATOM 747 C C . ARG A 1 99 ? -21.636 -6.034 17.387 1.00 65.88 99 ARG A C 1
ATOM 749 O O . ARG A 1 99 ? -22.322 -6.330 16.401 1.00 65.88 99 ARG A O 1
ATOM 756 N N . PRO A 1 100 ? -21.698 -6.738 18.539 1.00 56.66 100 PRO A N 1
ATOM 757 C CA . PRO A 1 100 ? -22.489 -7.958 18.699 1.00 56.66 100 PRO A CA 1
ATOM 758 C C . PRO A 1 100 ? -23.975 -7.695 18.457 1.00 56.66 100 PRO A C 1
ATOM 76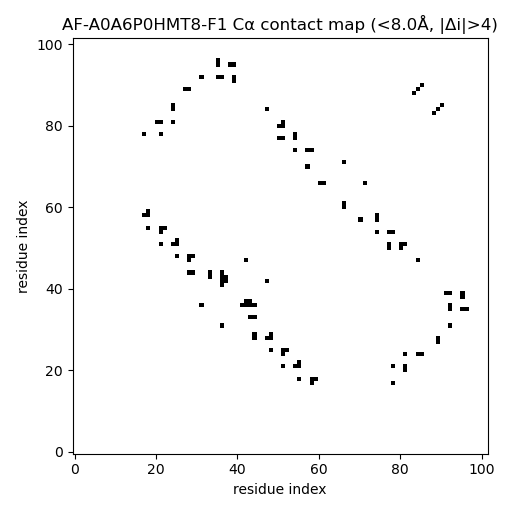0 O O . PRO A 1 100 ? -24.569 -6.803 19.063 1.00 56.66 100 PRO A O 1
ATOM 763 N N . ARG A 1 101 ? -24.556 -8.482 17.551 1.00 63.41 101 ARG A N 1
ATOM 764 C CA . ARG A 1 101 ? -25.998 -8.564 17.322 1.00 63.41 101 ARG A CA 1
ATOM 765 C C . ARG A 1 101 ? -26.509 -9.676 18.237 1.00 63.41 101 ARG A C 1
ATOM 767 O O . ARG A 1 101 ? -26.443 -10.838 17.842 1.00 63.41 101 ARG A O 1
ATOM 774 N N . TRP A 1 102 ? -26.862 -9.330 19.472 1.00 62.12 102 TRP A N 1
ATOM 775 C CA . TRP A 1 102 ? -27.805 -10.139 20.252 1.00 62.12 102 TRP A CA 1
ATOM 776 C C . TRP A 1 102 ? -29.128 -10.218 19.490 1.00 62.12 102 TRP A C 1
ATOM 778 O O . TRP A 1 102 ? -29.495 -9.189 18.871 1.00 62.12 102 TRP A O 1
#

Sequence (102 aa):
MLVYQVESWLMLALLLAIIAVKGFTLVSAIGFRPDAYEATGKQTKSTWVGILTVGLVLELATLFVALGFIGGILNIGFTIAALVYLADVRPALKEVMRRPRW

Foldseek 3Di:
DVVVVVVVVVVVVVLVVLLVLLVVLLVLLVPFDQVLQVVLVDDTSVVLNVLSVVLNVLSVVVVVDVPPPVSVVVNVVSSVSSVCCVPPVSVSSVVSVCPDDD

InterPro domains:
  IPR019662 Protein of unknown function DUF2516 [PF10724] (5-98)

pLDDT: mean 88.89, std 7.28, range [56.66, 96.12]

Mean predicted aligned error: 5.23 Å

Radius of gyration: 16.71 Å; Cα contacts (8 Å, |Δi|>4): 63; chains: 1; bounding box: 46×22×50 Å

Solvent-accessible surface area (backbone atoms only — not comparable to full-atom values): 5731 Å² total; per-residue (Å²): 114,69,65,62,52,54,50,53,54,48,53,51,52,50,52,53,50,52,50,51,49,37,50,52,45,39,54,53,56,68,70,52,61,58,71,46,29,60,74,62,71,77,61,51,51,68,60,54,48,49,53,37,49,52,35,39,52,54,53,57,43,54,80,80,42,88,59,57,71,68,40,52,55,53,47,53,54,35,49,50,50,40,50,48,39,59,71,55,49,50,53,50,41,51,52,67,70,57,63,85,83,126